Protein AF-A0A3A8Q4X6-F1 (afdb_monomer_lite)

Sequence (153 aa):
MSEGHPTPEKLRRAIVRAFHDEGLSYAQIAHLLGIGEATVSRVLRLYRETGDVVPRPKGGGRFSPIRGKVATEIKRLVAQKPDATVRKLMAELTARSGIVTSRPAMQRALHRLGFSHKKVPHRLRARRAAKPLAQACPRCAPERRGRAAARLP

Foldseek 3Di:
DDDPDQDDLVLLVQLVCCCPVVVDDLVVSCVVSVHDSVSSVVSVVCCVVPVGNDDDDPDDPDDQPCDDPNLVVLVVVCVVPVPDDLVVSQVVSCVPPVDRDDSVSSVVSCVVNVDDDDDDPPVVVVVVVPPDPPDDDPPDDDDDPDDDDDDDD

Secondary structure (DSSP, 8-state):
----PPPPHHHHHHHHHHHHTS---HHHHHHHHT--HHHHHHHHHHHHHHS--SPPPP-PSPPPS--THHHHHHHHHHHH-TT--HHHHHHHHHHHH-----HHHHHHHHHHTT-------HHHHHHHH--------TT--------------

Organism: NCBI:txid2316722

Radius of gyration: 36.13 Å; chains: 1; bounding box: 73×40×119 Å

pLDDT: mean 74.15, std 15.69, range [37.94, 91.25]

Structure (mmCIF, N/CA/C/O backbone):
data_AF-A0A3A8Q4X6-F1
#
_entry.id   AF-A0A3A8Q4X6-F1
#
loop_
_atom_site.group_PDB
_atom_site.id
_atom_site.type_symbol
_atom_site.label_atom_i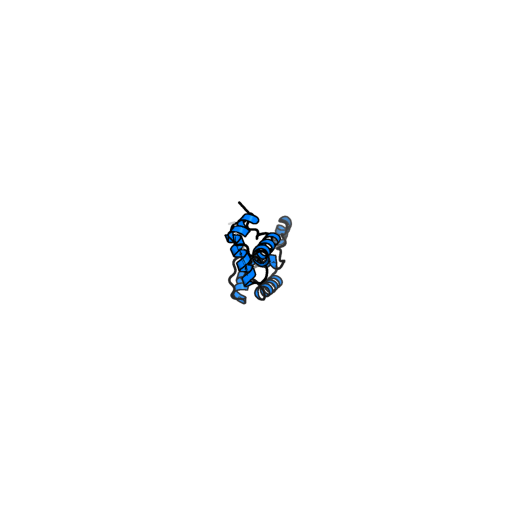d
_atom_site.label_alt_id
_atom_site.label_comp_id
_atom_site.label_asym_id
_atom_site.label_entity_id
_atom_site.label_seq_id
_atom_site.pdbx_PDB_ins_code
_atom_site.Cartn_x
_atom_site.Cartn_y
_atom_site.Cartn_z
_atom_site.occupancy
_atom_site.B_iso_or_equiv
_atom_site.auth_seq_id
_atom_site.auth_comp_id
_atom_site.auth_asym_id
_atom_site.auth_atom_id
_atom_site.pdbx_PDB_model_num
ATOM 1 N N . MET A 1 1 ? 2.061 21.474 -12.255 1.00 37.94 1 MET A N 1
ATOM 2 C CA . MET A 1 1 ? 2.501 20.452 -11.281 1.00 37.94 1 MET A CA 1
ATOM 3 C C . MET A 1 1 ? 1.909 19.125 -11.724 1.00 37.94 1 MET A C 1
ATOM 5 O O . MET A 1 1 ? 0.706 18.952 -11.616 1.00 37.94 1 MET A O 1
ATOM 9 N N . SER A 1 2 ? 2.708 18.262 -12.351 1.00 43.91 2 SER A N 1
ATOM 10 C CA . SER A 1 2 ? 2.208 17.034 -12.977 1.00 43.91 2 SER A CA 1
ATOM 11 C C . SER A 1 2 ? 2.037 15.940 -11.923 1.00 43.91 2 SER A C 1
ATOM 13 O O . SER A 1 2 ? 2.994 15.544 -11.264 1.00 43.91 2 SER A O 1
ATOM 15 N N . GLU A 1 3 ? 0.792 15.512 -11.752 1.00 53.06 3 GLU A N 1
ATOM 16 C CA . GLU A 1 3 ? 0.319 14.461 -10.856 1.00 53.06 3 GLU A CA 1
ATOM 17 C C . GLU A 1 3 ? 1.197 13.192 -10.883 1.00 53.06 3 GLU A C 1
ATOM 19 O O . GLU A 1 3 ? 1.640 12.763 -11.947 1.00 53.06 3 GLU A O 1
ATOM 24 N N . GLY A 1 4 ? 1.392 12.545 -9.726 1.00 62.72 4 GLY A N 1
ATOM 25 C CA . GLY A 1 4 ? 2.178 11.311 -9.535 1.00 62.72 4 GLY A CA 1
ATOM 26 C C . GLY A 1 4 ? 1.577 10.043 -10.168 1.00 62.72 4 GLY A C 1
ATOM 27 O O . GLY A 1 4 ? 1.463 8.994 -9.516 1.00 62.72 4 GLY A O 1
ATOM 28 N N . HIS A 1 5 ? 1.158 10.133 -11.427 1.00 68.44 5 HIS A N 1
ATOM 29 C CA . HIS A 1 5 ? 0.707 9.015 -12.238 1.00 68.44 5 HIS A CA 1
ATOM 30 C C . HIS A 1 5 ? 1.913 8.299 -12.854 1.00 68.44 5 HIS A C 1
ATOM 32 O O . HIS A 1 5 ? 2.841 8.947 -13.343 1.00 68.44 5 HIS A O 1
ATOM 38 N N . PRO A 1 6 ? 1.936 6.956 -12.827 1.00 70.62 6 PRO A N 1
ATOM 39 C CA . PRO A 1 6 ? 2.946 6.215 -13.560 1.00 70.62 6 PRO A CA 1
ATOM 40 C C . PRO A 1 6 ? 2.834 6.536 -15.053 1.00 70.62 6 PRO A C 1
ATOM 42 O O . PRO A 1 6 ? 1.738 6.734 -15.576 1.00 70.62 6 PRO A O 1
ATOM 45 N N . THR A 1 7 ? 3.978 6.570 -15.734 1.00 78.69 7 THR A N 1
ATOM 46 C CA . THR A 1 7 ? 4.045 6.740 -17.188 1.00 78.69 7 THR A CA 1
ATOM 47 C C . THR A 1 7 ? 3.104 5.742 -17.879 1.00 78.69 7 THR A C 1
ATOM 49 O O . THR A 1 7 ? 3.127 4.567 -17.492 1.00 78.69 7 THR A O 1
ATOM 52 N N . PRO A 1 8 ? 2.308 6.160 -18.885 1.00 85.62 8 PRO A N 1
ATOM 53 C CA . PRO A 1 8 ? 1.384 5.270 -19.579 1.00 85.62 8 PRO A CA 1
ATOM 54 C C . PRO A 1 8 ? 2.081 4.015 -20.107 1.00 85.62 8 PRO A C 1
ATOM 56 O O . PRO A 1 8 ? 3.185 4.080 -20.650 1.00 85.62 8 PRO A O 1
ATOM 59 N N . GLU A 1 9 ? 1.418 2.868 -19.990 1.00 84.75 9 GLU A N 1
ATOM 60 C CA . GLU A 1 9 ? 1.988 1.568 -20.362 1.00 84.75 9 GLU A CA 1
ATOM 61 C C . GLU A 1 9 ? 2.375 1.502 -21.847 1.00 84.75 9 GLU A C 1
ATOM 63 O O . GLU A 1 9 ? 3.418 0.953 -22.193 1.00 84.75 9 GLU A O 1
ATOM 68 N N . LYS A 1 10 ? 1.596 2.157 -22.721 1.00 87.69 10 LYS A N 1
ATOM 69 C CA . LYS A 1 10 ? 1.909 2.295 -24.153 1.00 87.69 10 LYS A CA 1
ATOM 70 C C . LYS A 1 10 ? 3.280 2.939 -24.381 1.00 87.69 10 LYS A C 1
ATOM 72 O O . LYS A 1 10 ? 4.047 2.458 -25.208 1.00 87.69 10 LYS A O 1
ATOM 77 N N . LEU A 1 11 ? 3.605 3.983 -23.616 1.00 88.06 11 LEU A N 1
ATOM 78 C CA . LEU A 1 11 ? 4.885 4.681 -23.725 1.00 88.06 11 LEU A CA 1
ATOM 79 C C . LEU A 1 11 ? 6.032 3.800 -23.226 1.00 88.06 11 LEU A C 1
ATOM 81 O O . LEU A 1 11 ? 7.091 3.744 -23.837 1.00 88.06 11 LEU A O 1
ATOM 85 N N . ARG A 1 12 ? 5.798 3.043 -22.151 1.00 88.12 12 ARG A N 1
ATOM 86 C CA . ARG A 1 12 ? 6.777 2.087 -21.624 1.00 88.12 12 ARG A CA 1
ATOM 87 C C . ARG A 1 12 ? 7.067 0.944 -22.596 1.00 88.12 12 ARG A C 1
ATOM 89 O O . ARG A 1 12 ? 8.227 0.581 -22.756 1.00 88.12 12 ARG A O 1
ATOM 96 N N . ARG A 1 13 ? 6.044 0.421 -23.284 1.00 89.06 13 ARG A N 1
ATOM 97 C CA . ARG A 1 13 ? 6.223 -0.565 -24.364 1.00 89.06 13 ARG A CA 1
ATOM 98 C C . ARG A 1 13 ? 7.034 0.007 -25.525 1.00 89.06 13 ARG A C 1
ATOM 100 O O . ARG A 1 13 ? 7.911 -0.684 -26.026 1.00 89.06 13 ARG A O 1
ATOM 107 N N . ALA A 1 14 ? 6.767 1.252 -25.923 1.00 88.94 14 ALA A N 1
ATOM 108 C CA . ALA A 1 14 ? 7.521 1.917 -26.984 1.00 88.94 14 ALA A CA 1
ATOM 109 C C . ALA A 1 14 ? 9.009 2.071 -26.623 1.00 88.94 14 ALA A C 1
ATOM 111 O O . ALA A 1 14 ? 9.859 1.795 -27.458 1.00 88.94 14 ALA A O 1
ATOM 112 N N . ILE A 1 15 ? 9.326 2.411 -25.366 1.00 89.38 15 ILE A N 1
ATOM 113 C CA . ILE A 1 15 ? 10.712 2.478 -24.868 1.00 89.38 15 ILE A CA 1
ATOM 114 C C . ILE A 1 15 ? 11.426 1.127 -25.003 1.00 89.38 15 ILE A C 1
ATOM 116 O O . ILE A 1 15 ? 12.562 1.078 -25.463 1.00 89.38 15 ILE A O 1
ATOM 120 N N . VAL A 1 16 ? 10.775 0.033 -24.592 1.00 88.75 16 VAL A N 1
ATOM 121 C CA . VAL A 1 16 ? 11.376 -1.311 -24.656 1.00 88.75 16 VAL A CA 1
ATOM 122 C C . VAL A 1 16 ? 11.593 -1.750 -26.103 1.00 88.75 16 VAL A C 1
ATOM 124 O O . VAL A 1 16 ? 12.666 -2.261 -26.408 1.00 88.75 16 VAL A O 1
ATOM 127 N N . ARG A 1 17 ? 10.628 -1.498 -26.997 1.00 89.44 17 ARG A N 1
ATOM 128 C CA . ARG A 1 17 ? 10.766 -1.785 -28.435 1.00 89.44 17 ARG A CA 1
ATOM 129 C C . ARG A 1 17 ? 11.900 -0.989 -29.071 1.00 89.44 17 ARG A C 1
ATOM 131 O O . ARG A 1 17 ? 12.790 -1.581 -29.655 1.00 89.44 17 ARG A O 1
ATOM 138 N N . ALA A 1 18 ? 11.943 0.325 -28.860 1.00 88.50 18 ALA A N 1
ATOM 139 C CA . ALA A 1 18 ? 13.006 1.179 -29.393 1.00 88.50 18 ALA A CA 1
ATOM 140 C C . ALA A 1 18 ? 14.409 0.766 -28.899 1.00 88.50 18 ALA A C 1
ATOM 142 O O . ALA A 1 18 ? 15.401 0.920 -29.607 1.00 88.50 18 ALA A O 1
ATOM 143 N N . PHE A 1 19 ? 14.506 0.213 -27.686 1.00 88.75 19 PHE A N 1
ATOM 144 C CA . PHE A 1 19 ? 15.771 -0.292 -27.157 1.00 88.75 19 PHE A CA 1
ATOM 145 C C . PHE A 1 19 ? 16.164 -1.669 -27.721 1.00 88.75 19 PHE A C 1
ATOM 147 O O . PHE A 1 19 ? 17.337 -1.885 -28.010 1.00 88.75 19 PHE A O 1
ATOM 154 N N . HIS A 1 20 ? 15.214 -2.600 -27.867 1.00 86.44 20 HIS A N 1
ATOM 155 C CA . HIS A 1 20 ? 15.493 -3.974 -28.307 1.00 86.44 20 HIS A CA 1
ATOM 156 C C . HIS A 1 20 ? 15.477 -4.163 -29.826 1.00 86.44 20 HIS A C 1
ATOM 158 O O . HIS A 1 20 ? 16.349 -4.850 -30.348 1.00 86.44 20 HIS A O 1
ATOM 164 N N . ASP A 1 21 ? 14.502 -3.571 -30.511 1.00 87.19 21 ASP A N 1
ATOM 165 C CA . ASP A 1 21 ? 14.273 -3.763 -31.945 1.00 87.19 21 ASP A CA 1
ATOM 166 C C . ASP A 1 21 ? 15.151 -2.812 -32.775 1.00 87.19 21 ASP A C 1
ATOM 168 O O . ASP A 1 21 ? 15.676 -3.196 -33.816 1.00 87.19 21 ASP A O 1
ATOM 172 N N . GLU A 1 22 ? 15.342 -1.576 -32.300 1.00 83.75 22 GLU A N 1
ATOM 173 C CA . GLU A 1 22 ? 16.053 -0.515 -33.035 1.00 83.75 22 GLU A CA 1
ATOM 174 C C . GLU A 1 22 ? 17.461 -0.222 -32.477 1.00 83.75 22 GLU A C 1
ATOM 176 O O . GLU A 1 22 ? 18.228 0.519 -33.091 1.00 83.75 22 GLU A O 1
ATOM 181 N N . GLY A 1 23 ? 17.826 -0.789 -31.319 1.00 86.69 23 GLY A N 1
ATOM 182 C CA . GLY A 1 23 ? 19.154 -0.620 -30.712 1.00 86.69 23 GLY A CA 1
ATOM 183 C C . GLY A 1 23 ? 19.492 0.821 -30.302 1.00 86.69 23 GLY A C 1
ATOM 184 O O . GLY A 1 23 ? 20.668 1.175 -30.198 1.00 86.69 23 GLY A O 1
ATOM 185 N N . LEU A 1 24 ? 18.481 1.669 -30.089 1.00 88.50 24 LEU A N 1
ATOM 186 C CA . LEU A 1 24 ? 18.676 3.096 -29.837 1.00 88.50 24 LEU A CA 1
ATOM 187 C C . LEU A 1 24 ? 19.250 3.381 -28.443 1.00 88.50 24 LEU A C 1
ATOM 189 O O . LEU A 1 24 ? 18.930 2.727 -27.445 1.00 88.50 24 LEU A O 1
ATOM 193 N N . SER A 1 25 ? 20.070 4.430 -28.355 1.00 88.44 25 SER A N 1
ATOM 194 C CA . SER A 1 25 ? 20.590 4.919 -27.076 1.00 88.44 25 SER A CA 1
ATOM 195 C C . SER A 1 25 ? 19.498 5.581 -26.229 1.00 88.44 25 SER A C 1
ATOM 197 O O . SER A 1 25 ? 18.466 6.041 -26.722 1.00 88.44 25 SER A O 1
ATOM 199 N N . TYR A 1 26 ? 19.742 5.691 -24.922 1.00 88.88 26 TYR A N 1
ATOM 200 C CA . TYR A 1 26 ? 18.750 6.226 -23.984 1.00 88.88 26 TYR A CA 1
ATOM 201 C C . TYR A 1 26 ? 18.373 7.682 -24.302 1.00 88.88 26 TYR A C 1
ATOM 203 O O . TYR A 1 26 ? 17.201 8.039 -24.190 1.00 88.88 26 TYR A O 1
ATOM 211 N N . ALA A 1 27 ? 19.346 8.491 -24.735 1.00 90.00 27 ALA A N 1
ATOM 212 C CA . ALA A 1 27 ? 19.142 9.885 -25.127 1.00 90.00 27 ALA A CA 1
ATOM 213 C C . ALA A 1 27 ? 18.292 10.006 -26.405 1.00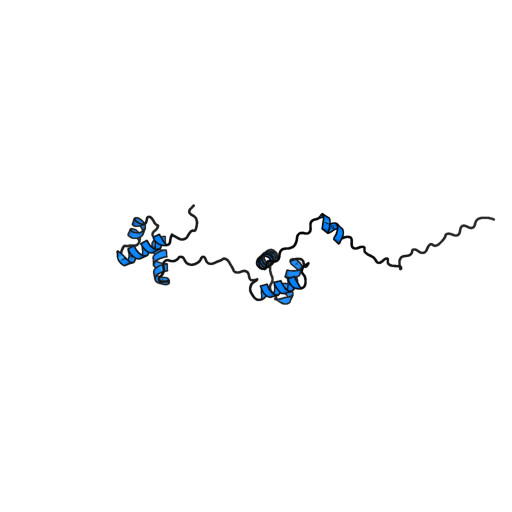 90.00 27 ALA A C 1
ATOM 215 O O . ALA A 1 27 ? 17.387 10.836 -26.477 1.00 90.00 27 ALA A O 1
ATOM 216 N N . GLN A 1 28 ? 18.517 9.131 -27.391 1.00 89.44 28 GLN A N 1
ATOM 217 C CA . GLN A 1 28 ? 17.712 9.096 -28.618 1.00 89.44 28 GLN A CA 1
ATOM 218 C C . GLN A 1 28 ? 16.258 8.718 -28.318 1.00 89.44 28 GLN A C 1
ATOM 220 O O . GLN A 1 28 ? 15.343 9.397 -28.775 1.00 89.44 28 GLN A O 1
ATOM 225 N N . ILE A 1 29 ? 16.033 7.697 -27.486 1.00 90.12 29 ILE A N 1
ATOM 226 C CA . ILE A 1 29 ? 14.682 7.279 -27.077 1.00 90.12 29 ILE A CA 1
ATOM 227 C C . ILE A 1 29 ? 13.969 8.406 -26.315 1.00 90.12 29 ILE A C 1
ATOM 229 O O . ILE A 1 29 ? 12.789 8.670 -26.549 1.00 90.12 29 ILE A O 1
ATOM 233 N N . ALA A 1 30 ? 14.683 9.087 -25.415 1.00 91.25 30 ALA A N 1
ATOM 234 C CA . ALA A 1 30 ? 14.169 10.228 -24.665 1.00 91.25 30 ALA A CA 1
ATOM 235 C C . ALA A 1 30 ? 13.718 11.370 -25.591 1.00 91.25 30 ALA A C 1
ATOM 237 O O . ALA A 1 30 ? 12.608 11.881 -25.435 1.00 91.25 30 ALA A O 1
ATOM 238 N N . HIS A 1 31 ? 14.540 11.710 -26.588 1.00 89.94 31 HIS A N 1
ATOM 239 C CA . HIS A 1 31 ? 14.236 12.745 -27.573 1.00 89.94 31 HIS A CA 1
ATOM 240 C C . HIS A 1 31 ? 13.049 12.365 -28.472 1.00 89.94 31 HIS A C 1
ATOM 242 O O . HIS A 1 31 ? 12.127 13.160 -28.635 1.00 89.94 31 HIS A O 1
ATOM 248 N N . LEU A 1 32 ? 13.025 11.138 -29.005 1.00 89.31 32 LEU A N 1
ATOM 249 C CA . LEU A 1 32 ? 11.954 10.650 -29.887 1.00 89.31 32 LEU A CA 1
ATOM 250 C C . LEU A 1 32 ? 10.585 10.611 -29.199 1.00 89.31 32 LEU A C 1
ATOM 252 O O . LEU A 1 32 ? 9.566 10.894 -29.824 1.00 89.31 32 LEU A O 1
ATOM 256 N N . LEU A 1 33 ? 10.555 10.254 -27.914 1.00 86.44 33 LEU A N 1
ATOM 257 C CA . LEU A 1 33 ? 9.318 10.105 -27.144 1.00 86.44 33 LEU A CA 1
ATOM 258 C C . LEU A 1 33 ? 8.965 11.341 -26.303 1.00 86.44 33 LEU A C 1
ATOM 260 O O . LEU A 1 33 ? 7.936 11.331 -25.625 1.00 86.44 33 LEU A O 1
ATOM 264 N N . GLY A 1 34 ? 9.799 12.387 -26.314 1.00 87.94 34 GLY A N 1
ATOM 265 C CA . GLY A 1 34 ? 9.582 13.614 -25.541 1.00 87.94 34 GLY A CA 1
ATOM 266 C C . GLY A 1 34 ? 9.567 13.394 -24.023 1.00 87.94 34 GLY A C 1
ATOM 267 O O . GLY A 1 34 ? 8.808 14.047 -23.306 1.00 87.94 34 GLY A O 1
ATOM 268 N N . ILE A 1 35 ? 10.366 12.451 -23.516 1.00 89.50 35 ILE A N 1
ATOM 269 C CA . ILE A 1 35 ? 10.431 12.099 -22.089 1.00 89.50 35 ILE A CA 1
ATOM 270 C C . ILE A 1 35 ? 11.837 12.274 -21.531 1.00 89.50 35 ILE A C 1
ATOM 272 O O . ILE A 1 35 ? 12.821 12.154 -22.243 1.00 89.50 35 ILE A O 1
ATOM 276 N N . GLY A 1 36 ? 11.949 12.496 -20.220 1.00 88.44 36 GLY A N 1
ATOM 277 C CA . GLY A 1 36 ? 13.259 12.571 -19.570 1.00 88.44 36 GLY A CA 1
ATOM 278 C C . GLY A 1 36 ? 14.006 11.231 -19.580 1.00 88.44 36 GLY A C 1
ATOM 279 O O . GLY A 1 36 ? 13.413 10.179 -19.321 1.00 88.44 36 GLY A O 1
ATOM 280 N N . GLU A 1 37 ? 15.325 11.274 -19.773 1.00 90.00 37 GLU A N 1
ATOM 281 C CA . GLU A 1 37 ? 16.211 10.096 -19.791 1.00 90.00 37 GLU A CA 1
ATOM 282 C C . GLU A 1 37 ? 16.102 9.238 -18.521 1.00 90.00 37 GLU A C 1
ATOM 284 O O . GLU A 1 37 ? 16.127 8.006 -18.570 1.00 90.00 37 GLU A O 1
ATOM 289 N N . ALA A 1 38 ? 15.887 9.872 -17.365 1.00 89.19 38 ALA A N 1
ATOM 290 C CA . ALA A 1 38 ? 15.673 9.167 -16.104 1.00 89.19 38 ALA A CA 1
ATOM 291 C C . ALA A 1 38 ? 14.427 8.260 -16.136 1.00 89.19 38 ALA A C 1
ATOM 293 O O . ALA A 1 38 ? 14.388 7.232 -15.458 1.00 89.19 38 ALA A O 1
ATOM 294 N N . THR A 1 39 ? 13.398 8.618 -16.908 1.00 88.62 39 THR A N 1
ATOM 295 C CA . THR A 1 39 ? 12.200 7.789 -17.101 1.00 88.62 39 THR A CA 1
ATOM 296 C C . THR A 1 39 ? 12.520 6.582 -17.975 1.00 88.62 39 THR A C 1
ATOM 298 O O . THR A 1 39 ? 12.156 5.468 -17.601 1.00 88.62 39 THR A O 1
ATOM 301 N N . VAL A 1 40 ? 13.256 6.781 -19.075 1.00 90.81 40 VAL A N 1
ATOM 302 C CA . VAL A 1 40 ? 13.737 5.702 -19.958 1.00 90.81 40 VAL A CA 1
ATOM 303 C C . VAL A 1 40 ? 14.552 4.684 -19.159 1.00 90.81 40 VAL A C 1
ATOM 305 O O . VAL A 1 40 ? 14.219 3.500 -19.137 1.00 90.81 40 VAL A O 1
ATOM 308 N N . SER A 1 41 ? 15.539 5.161 -18.396 1.00 90.69 41 SER A N 1
ATOM 309 C CA . SER A 1 41 ? 16.389 4.323 -17.545 1.00 90.69 41 SER A CA 1
ATOM 310 C C . SER A 1 41 ? 15.585 3.523 -16.509 1.00 90.69 41 SER A C 1
ATOM 312 O O . SER A 1 41 ? 15.774 2.313 -16.370 1.00 90.69 41 SER A O 1
ATOM 314 N N . ARG A 1 42 ? 14.616 4.151 -15.821 1.00 89.69 42 ARG A N 1
ATOM 315 C CA . ARG A 1 42 ? 13.743 3.460 -14.849 1.00 89.69 42 ARG A CA 1
ATOM 316 C C . ARG A 1 42 ? 12.881 2.372 -15.489 1.00 89.69 42 ARG A C 1
ATOM 318 O O . ARG A 1 42 ? 12.676 1.333 -14.865 1.00 89.69 42 ARG A O 1
ATOM 325 N N . VAL A 1 43 ? 12.361 2.607 -16.694 1.00 89.69 43 VAL A N 1
ATOM 326 C CA . VAL A 1 43 ? 11.529 1.633 -17.418 1.00 89.69 43 VAL A CA 1
ATOM 327 C C . VAL A 1 43 ? 12.367 0.445 -17.879 1.00 89.69 43 VAL A C 1
ATOM 329 O O . VAL A 1 43 ? 11.987 -0.691 -17.613 1.00 89.69 43 VAL A O 1
ATOM 332 N N . LEU A 1 44 ? 13.529 0.691 -18.487 1.00 89.56 44 LEU A N 1
ATOM 333 C CA . LEU A 1 44 ? 14.428 -0.379 -18.929 1.00 89.56 44 LEU A CA 1
ATOM 334 C C . LEU A 1 44 ? 14.971 -1.193 -17.752 1.00 89.56 44 LEU A C 1
ATOM 336 O O . LEU A 1 44 ? 15.067 -2.414 -17.836 1.00 89.56 44 LEU A O 1
ATOM 340 N N . ARG A 1 45 ? 15.267 -0.544 -16.620 1.00 89.94 45 ARG A N 1
ATOM 341 C CA . ARG A 1 45 ? 15.641 -1.244 -15.386 1.00 89.94 45 ARG A CA 1
ATOM 342 C C . ARG A 1 45 ? 14.522 -2.160 -14.892 1.00 89.94 45 ARG A C 1
ATOM 344 O O . ARG A 1 45 ? 14.789 -3.312 -14.573 1.00 89.94 45 ARG A O 1
ATOM 351 N N . LEU A 1 46 ? 13.281 -1.668 -14.849 1.00 87.62 46 LEU A N 1
ATOM 352 C CA . LEU A 1 46 ? 12.129 -2.485 -14.462 1.00 87.62 46 LEU A CA 1
ATOM 353 C C . LEU A 1 46 ? 11.962 -3.690 -15.398 1.00 87.62 46 LEU A C 1
ATOM 355 O O . LEU A 1 46 ? 11.766 -4.801 -14.913 1.00 87.62 46 LEU A O 1
ATOM 359 N N . TYR A 1 47 ? 12.107 -3.477 -16.707 1.00 88.06 47 TYR A N 1
ATOM 360 C CA . TYR A 1 47 ? 12.026 -4.538 -17.707 1.00 88.06 47 TYR A CA 1
ATOM 361 C C . TYR A 1 47 ? 13.113 -5.605 -17.509 1.00 88.06 47 TYR A C 1
ATOM 363 O O . TYR A 1 47 ? 12.810 -6.791 -17.523 1.00 88.06 47 TYR A O 1
ATOM 371 N N . ARG A 1 48 ? 14.358 -5.211 -17.208 1.00 86.12 48 ARG A N 1
ATOM 372 C CA . ARG A 1 48 ? 15.444 -6.160 -16.886 1.00 86.12 48 ARG A CA 1
ATOM 373 C C . ARG A 1 48 ? 15.198 -6.946 -15.594 1.00 86.12 48 ARG A C 1
ATOM 375 O O . ARG A 1 48 ? 15.574 -8.106 -15.515 1.00 86.12 48 ARG A O 1
ATOM 382 N N . GLU A 1 49 ? 14.598 -6.318 -14.583 1.00 86.38 49 GLU A N 1
ATOM 383 C CA . GLU A 1 49 ? 14.340 -6.951 -13.279 1.00 86.38 49 GLU A CA 1
ATOM 384 C C . GLU A 1 49 ? 13.102 -7.865 -13.282 1.00 86.38 49 GLU A C 1
ATOM 386 O O . GLU A 1 49 ? 13.061 -8.830 -12.526 1.00 86.38 49 GLU A O 1
ATOM 391 N N . THR A 1 50 ? 12.070 -7.542 -14.070 1.00 83.31 50 THR A N 1
ATOM 392 C CA . THR A 1 50 ? 10.754 -8.212 -13.995 1.00 83.31 50 THR A CA 1
ATOM 393 C C . THR A 1 50 ? 10.299 -8.872 -15.295 1.00 83.31 50 THR A C 1
ATOM 395 O O . THR A 1 50 ? 9.352 -9.649 -15.261 1.00 83.31 50 THR A O 1
ATOM 398 N N . GLY A 1 51 ? 10.943 -8.579 -16.428 1.00 81.06 51 GLY A N 1
ATOM 399 C CA . GLY A 1 51 ? 10.523 -9.037 -17.756 1.00 81.06 51 GLY A CA 1
ATOM 400 C C . GLY A 1 51 ? 9.283 -8.325 -18.308 1.00 81.06 51 GLY A C 1
ATOM 401 O O . GLY A 1 51 ? 8.845 -8.640 -19.409 1.00 81.06 51 GLY A O 1
ATOM 402 N N . ASP A 1 52 ? 8.717 -7.365 -17.569 1.00 79.12 52 ASP A N 1
ATOM 403 C CA . ASP A 1 52 ? 7.484 -6.672 -17.935 1.00 79.12 52 ASP A CA 1
ATOM 404 C C . ASP A 1 52 ? 7.619 -5.146 -17.763 1.00 79.12 52 ASP A C 1
ATOM 406 O O . ASP A 1 52 ? 8.495 -4.620 -17.072 1.00 79.12 52 ASP A O 1
ATOM 410 N N . VAL A 1 53 ? 6.740 -4.410 -18.433 1.00 79.12 53 VAL A N 1
ATOM 411 C CA . VAL A 1 53 ? 6.639 -2.947 -18.427 1.00 79.12 53 VAL A CA 1
ATOM 412 C C . VAL A 1 53 ? 5.555 -2.428 -17.482 1.00 79.12 53 VAL A C 1
ATOM 414 O O . VAL A 1 53 ? 5.459 -1.212 -17.253 1.00 79.12 53 VAL A O 1
ATOM 417 N N . VAL A 1 54 ? 4.733 -3.322 -16.927 1.00 78.44 54 VAL A N 1
ATOM 418 C CA . VAL A 1 54 ? 3.621 -2.965 -16.043 1.00 78.44 54 VAL A CA 1
ATOM 419 C C . VAL A 1 54 ? 4.149 -2.233 -14.798 1.00 78.44 54 VAL A C 1
ATOM 421 O O . VAL A 1 54 ? 5.101 -2.680 -14.153 1.00 78.44 54 VAL A O 1
ATOM 424 N N . PRO A 1 55 ? 3.582 -1.065 -14.434 1.00 75.69 55 PRO A N 1
ATOM 425 C CA . PRO A 1 55 ? 3.961 -0.374 -13.209 1.00 75.69 55 PRO A CA 1
ATOM 426 C C . PRO A 1 55 ? 3.787 -1.276 -11.990 1.00 75.69 55 PRO A C 1
ATOM 428 O O . PRO A 1 55 ? 2.749 -1.914 -11.828 1.00 75.69 55 PRO A O 1
ATOM 431 N N . ARG A 1 56 ? 4.777 -1.274 -11.088 1.00 75.56 56 ARG A N 1
ATOM 432 C CA . ARG A 1 56 ? 4.629 -1.956 -9.798 1.00 75.56 56 ARG A CA 1
ATOM 433 C C . ARG A 1 56 ? 3.366 -1.437 -9.102 1.00 75.56 56 ARG A C 1
ATOM 435 O O . ARG A 1 56 ? 3.147 -0.217 -9.103 1.00 75.56 56 ARG A O 1
ATOM 442 N N . PRO A 1 57 ? 2.555 -2.323 -8.495 1.00 72.81 57 PRO A N 1
ATOM 443 C CA . PRO A 1 57 ? 1.400 -1.883 -7.734 1.00 72.81 57 PRO A CA 1
ATOM 444 C C . PRO A 1 57 ? 1.883 -0.904 -6.667 1.00 72.81 57 PRO A C 1
ATOM 446 O O . PRO A 1 57 ? 2.893 -1.149 -6.000 1.00 72.81 57 PRO A O 1
ATOM 449 N N . LYS A 1 58 ? 1.197 0.238 -6.537 1.00 70.38 58 LYS A N 1
ATOM 450 C CA . LYS A 1 58 ? 1.540 1.234 -5.519 1.00 70.38 58 LYS A CA 1
ATOM 451 C C . LYS A 1 58 ? 1.552 0.521 -4.166 1.00 70.38 58 LYS A C 1
ATOM 453 O O . LYS A 1 58 ? 0.526 -0.008 -3.740 1.00 70.38 58 LYS A O 1
ATOM 458 N N . GLY A 1 59 ? 2.719 0.482 -3.522 1.00 62.31 59 GLY A N 1
ATOM 459 C CA . GLY A 1 59 ? 2.854 -0.063 -2.179 1.00 62.31 59 GLY A CA 1
ATOM 460 C C . GLY A 1 59 ? 1.911 0.709 -1.268 1.00 62.31 59 GLY A C 1
ATOM 461 O O . GLY A 1 59 ? 2.073 1.914 -1.088 1.00 62.31 59 GLY A O 1
ATOM 462 N N . GLY A 1 60 ? 0.869 0.041 -0.775 1.00 69.00 60 GLY A N 1
ATOM 463 C CA . GLY A 1 60 ? -0.085 0.665 0.131 1.00 69.00 60 GLY A CA 1
ATOM 464 C C . GLY A 1 60 ? 0.615 1.225 1.373 1.00 69.00 60 GLY A C 1
ATOM 465 O O . GLY A 1 60 ? 1.725 0.827 1.724 1.00 69.00 60 GLY A O 1
ATOM 466 N N . GLY A 1 61 ? -0.054 2.147 2.065 1.00 71.00 61 GLY A N 1
ATOM 467 C CA . GLY A 1 61 ? 0.433 2.658 3.346 1.00 71.00 61 GLY A CA 1
ATOM 468 C C . GLY A 1 61 ? 0.559 1.566 4.418 1.00 71.00 61 GLY A C 1
ATOM 469 O O . GLY A 1 61 ? 0.105 0.431 4.249 1.00 71.00 61 GLY A O 1
ATOM 470 N N . ARG A 1 62 ? 1.150 1.927 5.565 1.00 67.06 62 ARG A N 1
ATOM 471 C CA . ARG A 1 62 ? 1.370 1.012 6.696 1.00 67.06 62 ARG A CA 1
ATOM 472 C C . ARG A 1 62 ? 0.082 0.270 7.068 1.00 67.06 62 ARG A C 1
ATOM 474 O O . ARG A 1 62 ? -0.934 0.883 7.401 1.00 67.06 62 ARG A O 1
ATOM 481 N N . PHE A 1 63 ? 0.135 -1.060 7.040 1.00 63.19 63 PHE A N 1
ATOM 482 C CA . PHE A 1 63 ? -1.000 -1.889 7.424 1.00 63.19 63 PHE A CA 1
ATOM 483 C C . PHE A 1 63 ? -1.403 -1.623 8.879 1.00 63.19 63 PHE A C 1
ATOM 485 O O . PHE A 1 63 ? -0.562 -1.571 9.775 1.00 63.19 63 PHE A O 1
ATOM 492 N N . SER A 1 64 ? -2.705 -1.447 9.120 1.00 66.12 64 SER A N 1
ATOM 493 C CA . SER A 1 64 ? -3.222 -1.288 10.481 1.00 66.12 64 SER A CA 1
ATOM 494 C C . SER A 1 64 ? -2.987 -2.577 11.283 1.00 66.12 64 SER A C 1
ATOM 496 O O . SER A 1 64 ? -3.345 -3.645 10.780 1.00 66.12 64 SER A O 1
ATOM 498 N N . PRO A 1 65 ? -2.492 -2.491 12.535 1.00 67.38 65 PRO A N 1
ATOM 499 C CA . PRO A 1 65 ? -2.292 -3.655 13.407 1.00 67.38 65 PRO A CA 1
ATOM 500 C C . PRO A 1 65 ? -3.609 -4.359 13.773 1.00 67.38 65 PRO A C 1
ATOM 502 O O . PRO A 1 65 ? -3.617 -5.497 14.227 1.00 67.38 65 PRO A O 1
ATOM 505 N N . ILE A 1 66 ? -4.750 -3.704 13.535 1.00 69.81 66 ILE A N 1
ATOM 506 C CA . ILE A 1 66 ? -6.079 -4.262 13.769 1.00 69.81 66 ILE A CA 1
ATOM 507 C C . ILE A 1 66 ? -6.538 -5.002 12.504 1.00 69.81 66 ILE A C 1
ATOM 509 O O . ILE A 1 66 ? -7.290 -4.458 11.682 1.00 69.81 66 ILE A O 1
ATOM 513 N N . ARG A 1 67 ? -6.027 -6.224 12.320 1.00 69.56 67 ARG A N 1
ATOM 514 C CA . ARG A 1 67 ? -6.387 -7.171 11.249 1.00 69.56 67 ARG A CA 1
ATOM 515 C C . ARG A 1 67 ? -6.408 -8.613 11.780 1.00 69.56 67 ARG A C 1
ATOM 517 O O . ARG A 1 67 ? -5.858 -8.903 12.839 1.00 69.56 67 ARG A O 1
ATOM 524 N N . GLY A 1 68 ? -7.071 -9.511 11.050 1.00 79.38 68 GLY A N 1
ATOM 525 C CA . GLY A 1 68 ? -7.096 -10.949 11.347 1.00 79.38 68 GLY A CA 1
ATOM 526 C C . GLY A 1 68 ? -7.716 -11.287 12.708 1.00 79.38 68 GLY A C 1
ATOM 527 O O . GLY A 1 68 ? -8.866 -10.934 12.982 1.00 79.38 68 GLY A O 1
ATOM 528 N N . LYS A 1 69 ? -6.941 -11.959 13.570 1.00 76.81 69 LYS A N 1
ATOM 529 C CA . LYS A 1 69 ? -7.374 -12.414 14.905 1.00 76.81 69 LYS A CA 1
ATOM 530 C C . LYS A 1 69 ? -7.904 -11.260 15.767 1.00 76.81 69 LYS A C 1
ATOM 532 O O . LYS A 1 69 ? -8.973 -11.376 16.355 1.00 76.81 69 LYS A O 1
ATOM 537 N N . VAL A 1 70 ? -7.234 -10.108 15.727 1.00 78.75 70 VAL A N 1
ATOM 538 C CA . VAL A 1 70 ? -7.616 -8.899 16.482 1.00 78.75 70 VAL A CA 1
ATOM 539 C C . VAL A 1 70 ? -8.971 -8.358 16.028 1.00 78.75 70 VAL A C 1
ATOM 541 O O . VAL A 1 70 ? -9.794 -7.947 16.837 1.00 78.75 70 VAL A O 1
ATOM 544 N N . ALA A 1 71 ? -9.237 -8.385 14.720 1.00 80.81 71 ALA A N 1
ATOM 545 C CA . ALA A 1 71 ? -10.516 -7.941 14.176 1.00 80.81 71 ALA A CA 1
ATOM 546 C C . ALA A 1 71 ? -11.669 -8.872 14.588 1.00 80.81 71 ALA A C 1
ATOM 548 O O . ALA A 1 71 ? -12.780 -8.409 14.840 1.00 80.81 71 ALA A O 1
ATOM 549 N N . THR A 1 72 ? -11.393 -10.173 14.689 1.00 82.00 72 THR A N 1
ATOM 550 C CA . THR A 1 72 ? -12.361 -11.173 15.164 1.00 82.00 72 THR A CA 1
ATOM 551 C C . THR A 1 72 ? -12.669 -10.977 16.646 1.00 82.00 72 THR A C 1
ATOM 553 O O . THR A 1 72 ? -13.833 -11.018 17.039 1.00 82.00 72 THR A O 1
ATOM 556 N N . GLU A 1 73 ? -11.653 -10.675 17.456 1.00 82.38 73 GLU A N 1
ATOM 557 C CA . GLU A 1 73 ? -11.845 -10.380 18.877 1.00 82.38 73 GLU A CA 1
ATOM 558 C C . GLU A 1 73 ? -12.656 -9.097 19.088 1.00 82.38 73 GLU A C 1
ATOM 560 O O . GLU A 1 73 ? -13.585 -9.080 19.890 1.00 82.38 73 GLU A O 1
ATOM 565 N N . ILE A 1 74 ? -12.410 -8.050 18.292 1.00 83.69 74 ILE A N 1
ATOM 566 C CA . ILE A 1 74 ? -13.234 -6.831 18.326 1.00 83.69 74 ILE A CA 1
ATOM 567 C C . ILE A 1 74 ? -14.696 -7.144 17.987 1.00 83.69 74 ILE A C 1
ATOM 569 O O . ILE A 1 74 ? -15.589 -6.647 18.667 1.00 83.69 74 ILE A O 1
ATOM 573 N N . LYS A 1 75 ? -14.968 -7.989 16.982 1.00 84.06 75 LYS A N 1
ATOM 574 C CA . LYS A 1 75 ? -16.347 -8.406 16.665 1.00 84.06 75 LYS A CA 1
ATOM 575 C C . LYS A 1 75 ? -17.016 -9.101 17.855 1.00 84.06 75 LYS A C 1
ATOM 577 O O . LYS A 1 75 ? -18.168 -8.800 18.152 1.00 84.06 75 LYS A O 1
ATOM 582 N N . ARG A 1 76 ? -16.298 -9.987 18.555 1.00 83.94 76 ARG A N 1
ATOM 583 C CA . ARG A 1 76 ? -16.807 -10.675 19.756 1.00 83.94 76 ARG A CA 1
ATOM 584 C C . ARG A 1 76 ? -17.077 -9.704 20.902 1.00 83.94 76 ARG A C 1
ATOM 586 O O . ARG A 1 76 ? -18.132 -9.783 21.522 1.00 83.94 76 ARG A O 1
ATOM 593 N N . LEU A 1 77 ? -16.164 -8.768 21.151 1.00 83.75 77 LEU A N 1
ATOM 594 C CA . LEU A 1 77 ? -16.321 -7.731 22.173 1.00 83.75 77 LEU A CA 1
ATOM 595 C C . LEU A 1 77 ? -17.550 -6.854 21.910 1.00 83.75 77 LEU A C 1
ATOM 597 O O . LEU A 1 77 ? -18.353 -6.623 22.812 1.00 83.75 77 LEU A O 1
ATOM 601 N N . VAL A 1 78 ? -17.734 -6.416 20.663 1.00 84.62 78 VAL A N 1
ATOM 602 C CA . VAL A 1 78 ? -18.892 -5.602 20.273 1.00 84.62 78 VAL A CA 1
ATOM 603 C C . VAL A 1 78 ? -20.195 -6.400 20.374 1.00 84.62 78 VAL A C 1
ATOM 605 O O . VAL A 1 78 ? -21.196 -5.852 20.824 1.00 84.62 78 VAL A O 1
ATOM 608 N N . ALA A 1 79 ? -20.190 -7.692 20.032 1.00 82.81 79 ALA A N 1
ATOM 609 C CA . ALA A 1 79 ? -21.361 -8.556 20.195 1.00 82.81 79 ALA A CA 1
ATOM 610 C C . ALA A 1 79 ? -21.745 -8.766 21.672 1.00 82.81 79 ALA A C 1
ATOM 612 O O . ALA A 1 79 ? -22.926 -8.785 22.000 1.00 82.81 79 ALA A O 1
ATOM 613 N N . GLN A 1 80 ? -20.760 -8.884 22.570 1.00 82.62 80 GLN A N 1
ATOM 614 C CA . GLN A 1 80 ? -21.000 -9.014 24.013 1.00 82.62 80 GLN A CA 1
ATOM 615 C C . GLN A 1 80 ? -21.510 -7.709 24.638 1.00 82.62 80 GLN A C 1
ATOM 617 O O . GLN A 1 80 ? -22.299 -7.744 25.581 1.00 82.62 80 GLN A O 1
ATOM 622 N N . LYS A 1 81 ? -21.036 -6.553 24.154 1.00 78.50 81 LYS A N 1
ATOM 623 C CA . LYS A 1 81 ? -21.342 -5.235 24.731 1.00 78.50 81 LYS A CA 1
ATOM 624 C C . LYS A 1 81 ? -21.596 -4.190 23.634 1.00 78.50 81 LYS A C 1
ATOM 626 O O . LYS A 1 81 ? -20.740 -3.330 23.403 1.00 78.50 81 LYS A O 1
ATOM 631 N N . PRO A 1 82 ? -22.775 -4.203 22.988 1.00 72.44 82 PRO A N 1
ATOM 632 C CA . PRO A 1 82 ? -23.071 -3.306 21.867 1.00 72.44 82 PRO A CA 1
ATOM 633 C C . PRO A 1 82 ? -23.118 -1.821 22.265 1.00 72.44 82 PRO A C 1
ATOM 635 O O . PRO A 1 82 ? -22.818 -0.955 21.445 1.00 72.44 82 PRO A O 1
ATOM 638 N N . ASP A 1 83 ? -23.425 -1.515 23.529 1.00 71.50 83 ASP A N 1
ATOM 639 C CA . ASP A 1 83 ? -23.507 -0.143 24.056 1.00 71.50 83 ASP A CA 1
ATOM 640 C C . ASP A 1 83 ? -22.182 0.370 24.668 1.00 71.50 83 ASP A C 1
ATOM 642 O O . ASP A 1 83 ? -22.136 1.437 25.291 1.00 71.50 83 ASP A O 1
ATOM 646 N N . ALA A 1 84 ? -21.078 -0.375 24.537 1.00 77.69 84 ALA A N 1
ATOM 647 C CA . ALA A 1 84 ? -19.800 0.024 25.117 1.00 77.69 84 ALA A CA 1
ATOM 648 C C . ALA A 1 84 ? -19.169 1.217 24.376 1.00 77.69 84 ALA A C 1
ATOM 650 O O . ALA A 1 84 ? -19.025 1.243 23.155 1.00 77.69 84 ALA A O 1
ATOM 651 N N . THR A 1 85 ? -18.706 2.213 25.136 1.00 82.31 85 THR A N 1
ATOM 652 C CA . THR A 1 85 ? -17.916 3.322 24.587 1.00 82.31 85 THR A CA 1
ATOM 653 C C . THR A 1 85 ? -16.601 2.812 23.990 1.00 82.31 85 THR A C 1
ATOM 655 O O . THR A 1 85 ? -15.963 1.922 24.549 1.00 82.31 85 THR A O 1
ATOM 658 N N . VAL A 1 86 ? -16.109 3.472 22.935 1.00 83.62 86 VAL A N 1
ATOM 659 C CA . VAL A 1 86 ? -14.813 3.172 22.288 1.00 83.62 86 VAL A CA 1
ATOM 660 C C . VAL A 1 86 ? -13.656 3.041 23.292 1.00 83.62 86 VAL A C 1
ATOM 662 O O . VAL A 1 86 ? -12.832 2.147 23.153 1.00 83.62 86 VAL A O 1
ATOM 665 N N . ARG A 1 87 ? -13.608 3.878 24.342 1.00 83.56 87 ARG A N 1
ATOM 666 C CA . ARG A 1 87 ? -12.575 3.791 25.397 1.00 83.56 87 ARG A CA 1
ATOM 667 C C . ARG A 1 87 ? -12.626 2.472 26.176 1.00 83.56 87 ARG A C 1
ATOM 669 O O . ARG A 1 87 ? -11.576 1.933 26.501 1.00 83.56 87 ARG A O 1
ATOM 676 N N . LYS A 1 88 ? -13.827 1.957 26.459 1.00 84.38 88 LYS A N 1
ATOM 677 C CA . LYS A 1 88 ? -14.010 0.673 27.152 1.00 84.38 88 LYS A CA 1
ATOM 678 C C . LYS A 1 88 ? -13.591 -0.486 26.251 1.00 84.38 88 LYS A C 1
ATOM 680 O O . LYS A 1 88 ? -12.837 -1.339 26.693 1.00 84.38 88 LYS A O 1
ATOM 685 N N . LEU A 1 89 ? -13.981 -0.446 24.974 1.00 83.75 89 LEU A N 1
ATOM 686 C CA . LEU A 1 89 ? -13.551 -1.436 23.979 1.00 83.75 89 LEU A CA 1
ATOM 687 C C . LEU A 1 89 ? -12.025 -1.467 23.817 1.00 83.75 89 LEU A C 1
ATOM 689 O O . LEU A 1 89 ? -11.444 -2.536 23.681 1.00 83.75 89 LEU A O 1
ATOM 693 N N . MET A 1 90 ? -11.364 -0.308 23.866 1.00 84.88 90 MET A N 1
ATOM 694 C CA . MET A 1 90 ? -9.901 -0.232 23.855 1.00 84.88 90 MET A CA 1
ATOM 695 C C . MET A 1 90 ? -9.278 -0.873 25.096 1.00 84.88 90 MET A C 1
ATOM 697 O O . MET A 1 90 ? -8.350 -1.657 24.953 1.00 84.88 90 MET A O 1
ATOM 701 N N . ALA A 1 91 ? -9.785 -0.563 26.294 1.00 84.56 91 ALA A N 1
ATOM 702 C CA . ALA A 1 91 ? -9.271 -1.140 27.535 1.00 84.56 91 ALA A CA 1
ATOM 703 C C . ALA A 1 91 ? -9.440 -2.668 27.566 1.00 84.56 91 ALA A C 1
ATOM 705 O O . ALA A 1 91 ? -8.504 -3.381 27.917 1.00 84.56 91 ALA A O 1
ATOM 706 N N . GLU A 1 92 ? -10.596 -3.175 27.131 1.00 83.81 92 GLU A N 1
ATOM 707 C CA . GLU A 1 92 ? -10.848 -4.617 27.039 1.00 83.81 92 GLU A CA 1
ATOM 708 C C . GLU A 1 92 ? -9.979 -5.292 25.972 1.00 83.81 92 GLU A C 1
ATOM 710 O O . GLU A 1 92 ? -9.465 -6.384 26.208 1.00 83.81 92 GLU A O 1
ATOM 715 N N . LEU A 1 93 ? -9.752 -4.639 24.825 1.00 84.00 93 LEU A N 1
ATOM 716 C CA . LEU A 1 93 ? -8.846 -5.159 23.801 1.00 84.00 93 LEU A CA 1
ATOM 717 C C . LEU A 1 93 ? -7.404 -5.239 24.318 1.00 84.00 93 LEU A C 1
ATOM 719 O O . LEU A 1 93 ? -6.738 -6.249 24.101 1.00 84.00 93 LEU A O 1
ATOM 723 N N . THR A 1 94 ? -6.931 -4.212 25.028 1.00 85.12 94 THR A N 1
ATOM 724 C CA . THR A 1 94 ? -5.603 -4.233 25.655 1.00 85.12 94 THR A CA 1
ATOM 725 C C . THR A 1 94 ? -5.515 -5.345 26.699 1.00 85.12 94 THR A C 1
ATOM 727 O O . THR A 1 94 ? -4.542 -6.088 26.696 1.00 85.12 94 THR A O 1
ATOM 730 N N . ALA A 1 95 ? -6.539 -5.518 27.540 1.00 83.50 95 ALA A N 1
ATOM 731 C CA . ALA A 1 95 ? -6.553 -6.558 28.568 1.00 83.50 95 ALA A CA 1
ATOM 732 C C . ALA A 1 95 ? -6.548 -7.983 27.986 1.00 83.50 95 ALA A C 1
ATOM 734 O O . ALA A 1 95 ? -5.898 -8.864 28.536 1.00 83.50 95 ALA A O 1
ATOM 735 N N . ARG A 1 96 ? -7.254 -8.222 26.872 1.00 80.00 96 ARG A N 1
ATOM 736 C CA . ARG A 1 96 ? -7.361 -9.561 26.264 1.00 80.00 96 ARG A CA 1
ATOM 737 C C . ARG A 1 96 ? -6.246 -9.889 25.277 1.00 80.00 96 ARG A C 1
ATOM 739 O O . ARG A 1 96 ? -5.838 -11.037 25.174 1.00 80.00 96 ARG A O 1
ATOM 746 N N . SER A 1 97 ? -5.827 -8.913 24.475 1.00 76.88 97 SER A N 1
ATOM 747 C CA . SER A 1 97 ? -4.913 -9.123 23.342 1.00 76.88 97 SER A CA 1
ATOM 748 C C . SER A 1 97 ? -3.539 -8.481 23.542 1.00 76.88 97 SER A C 1
ATOM 750 O O . SER A 1 97 ? -2.659 -8.698 22.717 1.00 76.88 97 SER A O 1
ATOM 752 N N . GLY A 1 98 ? -3.357 -7.640 24.567 1.00 78.06 98 GLY A N 1
ATOM 753 C CA . GLY A 1 98 ? -2.121 -6.882 24.800 1.00 78.06 98 GLY A CA 1
ATOM 754 C C . GLY A 1 98 ? -1.868 -5.746 23.800 1.00 78.06 98 GLY A C 1
ATOM 755 O O . GLY A 1 98 ? -0.855 -5.057 23.885 1.00 78.06 98 GLY A O 1
ATOM 756 N N . ILE A 1 99 ? -2.770 -5.520 22.837 1.00 79.06 99 ILE A N 1
ATOM 757 C CA . ILE A 1 99 ? -2.557 -4.552 21.755 1.00 79.06 99 ILE A CA 1
ATOM 758 C C . ILE A 1 99 ? -3.074 -3.182 22.173 1.00 79.06 99 ILE A C 1
ATOM 760 O O . ILE A 1 99 ? -4.280 -2.927 22.194 1.00 79.06 99 ILE A O 1
ATOM 764 N N . VAL A 1 100 ? -2.140 -2.263 22.407 1.00 79.50 100 VAL A N 1
ATOM 765 C CA . VAL A 1 100 ? -2.454 -0.852 22.621 1.00 79.50 100 VAL A CA 1
ATOM 766 C C . VAL A 1 100 ? -2.843 -0.219 21.287 1.00 79.50 100 VAL A C 1
ATOM 768 O O . VAL A 1 100 ? -2.077 -0.203 20.323 1.00 79.50 100 VAL A O 1
ATOM 771 N N . THR A 1 101 ? -4.060 0.313 21.216 1.00 80.06 101 THR A N 1
ATOM 772 C CA . THR A 1 101 ? -4.575 0.997 20.024 1.00 80.06 101 THR A CA 1
ATOM 773 C C . THR A 1 101 ? -4.974 2.423 20.365 1.00 80.06 101 THR A C 1
ATOM 775 O O . THR A 1 101 ? -5.377 2.718 21.485 1.00 80.06 101 THR A O 1
ATOM 778 N N . SER A 1 102 ? -4.875 3.339 19.402 1.00 84.06 102 SER A N 1
ATOM 779 C CA . SER A 1 102 ? -5.391 4.697 19.574 1.00 84.06 102 SER A CA 1
ATOM 780 C C . SER A 1 102 ? -6.893 4.750 19.271 1.00 84.06 102 SER A C 1
ATOM 782 O O . SER A 1 102 ? -7.405 3.986 18.447 1.00 84.06 102 SER A O 1
ATOM 784 N N . ARG A 1 103 ? -7.613 5.703 19.880 1.00 85.38 103 ARG A N 1
ATOM 785 C CA . ARG A 1 103 ? -9.040 5.950 19.599 1.00 85.38 103 ARG A CA 1
ATOM 786 C C . ARG A 1 103 ? -9.372 6.021 18.096 1.00 85.38 103 ARG A C 1
ATOM 788 O O . ARG A 1 103 ? -10.313 5.337 17.689 1.00 85.38 103 ARG A O 1
ATOM 795 N N . PRO A 1 104 ? -8.648 6.784 17.250 1.00 83.75 104 PRO A N 1
ATOM 796 C CA . PRO A 1 104 ? -8.955 6.833 15.821 1.00 83.75 104 PRO A CA 1
ATOM 797 C C . PRO A 1 104 ? -8.648 5.512 15.101 1.00 83.75 104 PRO A C 1
ATOM 799 O O . PRO A 1 104 ? -9.350 5.161 14.155 1.00 83.75 104 PRO A O 1
ATOM 802 N N . ALA A 1 105 ? -7.650 4.738 15.544 1.00 83.38 105 ALA A N 1
ATOM 803 C CA . ALA A 1 105 ? -7.396 3.406 14.993 1.00 83.38 105 ALA A CA 1
ATOM 804 C C . ALA A 1 105 ? -8.551 2.441 15.299 1.00 83.38 105 ALA A C 1
ATOM 806 O O . ALA A 1 105 ? -9.005 1.737 14.396 1.00 83.38 105 ALA A O 1
ATOM 807 N N . MET A 1 106 ? -9.069 2.471 16.531 1.00 85.31 106 MET A N 1
ATOM 808 C CA . MET A 1 106 ? -10.237 1.689 16.938 1.00 85.31 106 MET A CA 1
ATOM 809 C C . MET A 1 106 ? -11.491 2.095 16.151 1.00 85.31 106 MET A C 1
ATOM 811 O O . MET A 1 106 ? -12.178 1.235 15.612 1.00 85.31 106 MET A O 1
ATOM 815 N N . GLN A 1 107 ? -11.766 3.395 15.995 1.00 85.44 107 GLN A N 1
ATOM 816 C CA . GLN A 1 107 ? -12.910 3.864 15.198 1.00 85.44 107 GLN A CA 1
ATOM 817 C C . GLN A 1 107 ? -12.817 3.431 13.729 1.00 85.44 107 GLN A C 1
ATOM 819 O O . GLN A 1 107 ? -13.786 2.908 13.181 1.00 85.44 107 GLN A O 1
ATOM 824 N N . ARG A 1 108 ? -11.643 3.573 13.098 1.00 85.38 108 ARG A N 1
ATOM 825 C CA . ARG A 1 108 ? -11.415 3.074 11.731 1.00 85.38 108 ARG A CA 1
ATOM 826 C C . ARG A 1 108 ? -11.561 1.556 11.639 1.00 85.38 108 ARG A C 1
ATOM 828 O O . ARG A 1 108 ? -11.996 1.048 10.612 1.00 85.38 108 ARG A O 1
ATOM 835 N N . ALA A 1 109 ? -11.167 0.812 12.671 1.00 85.00 109 ALA A N 1
ATOM 836 C CA . ALA A 1 109 ? -11.373 -0.631 12.713 1.00 85.00 109 ALA A CA 1
ATOM 837 C C . ALA A 1 109 ? -12.858 -0.993 12.806 1.00 85.00 109 ALA A C 1
ATOM 839 O O . ALA A 1 109 ? -13.315 -1.797 12.005 1.00 85.00 109 ALA A O 1
ATOM 840 N N . LEU A 1 110 ? -13.616 -0.357 13.700 1.00 85.44 110 LEU A N 1
ATOM 841 C CA . LEU A 1 110 ? -15.060 -0.569 13.830 1.00 85.44 110 LEU A CA 1
ATOM 842 C C . LEU A 1 110 ? -15.801 -0.255 12.525 1.00 85.44 110 LEU A C 1
ATOM 844 O O . LEU A 1 110 ? -16.601 -1.069 12.074 1.00 85.44 110 LEU A O 1
ATOM 848 N N . HIS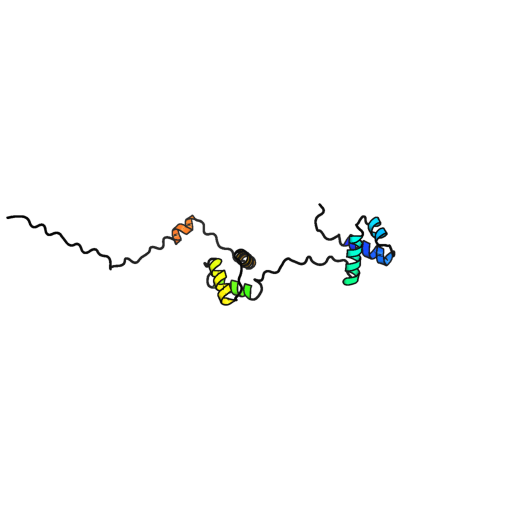 A 1 111 ? -15.454 0.857 11.869 1.00 84.81 111 HIS A N 1
ATOM 849 C CA . HIS A 1 111 ? -16.024 1.223 10.572 1.00 84.81 111 HIS A CA 1
ATOM 850 C C . HIS A 1 111 ? -15.708 0.184 9.484 1.00 84.81 111 HIS A C 1
ATOM 852 O O . HIS A 1 111 ? -16.598 -0.238 8.754 1.00 84.81 111 HIS A O 1
ATOM 858 N N . ARG A 1 112 ? -14.457 -0.298 9.406 1.00 83.56 112 ARG A N 1
ATOM 859 C CA . ARG A 1 112 ? -14.070 -1.380 8.476 1.00 83.56 112 ARG A CA 1
ATOM 860 C C . ARG A 1 112 ? -14.805 -2.695 8.746 1.00 83.56 112 ARG A C 1
ATOM 862 O O . ARG A 1 112 ? -14.970 -3.485 7.827 1.00 83.56 112 ARG A O 1
ATOM 869 N N . LEU A 1 113 ? -15.208 -2.944 9.992 1.00 83.25 113 LEU A N 1
ATOM 870 C CA . LEU A 1 113 ? -15.962 -4.135 10.390 1.00 83.25 113 LEU A CA 1
ATOM 871 C C . LEU A 1 113 ? -17.480 -3.971 10.202 1.00 83.25 113 LEU A C 1
ATOM 873 O O . LEU A 1 113 ? -18.210 -4.917 10.484 1.00 83.25 113 LEU A O 1
ATOM 877 N N . GLY A 1 114 ? -17.943 -2.811 9.722 1.00 81.38 114 GLY A N 1
ATOM 878 C CA . GLY A 1 114 ? -19.356 -2.533 9.456 1.00 81.38 114 GLY A CA 1
ATOM 879 C C . GLY A 1 114 ? -20.154 -2.058 10.672 1.00 81.38 114 GLY A C 1
ATOM 880 O O . GLY A 1 114 ? -21.372 -1.927 10.586 1.00 81.38 114 GLY A O 1
ATOM 881 N N . PHE A 1 115 ? -19.508 -1.775 11.806 1.00 81.81 115 PHE A N 1
ATOM 882 C CA . PHE A 1 115 ? -20.208 -1.261 12.980 1.00 81.81 115 PHE A CA 1
ATOM 883 C C . PHE A 1 115 ? -20.433 0.246 12.852 1.00 81.81 115 PHE A C 1
ATOM 885 O O . PHE A 1 115 ? -19.485 1.033 12.809 1.00 81.81 115 PHE A O 1
ATOM 892 N N . SER A 1 116 ? -21.702 0.645 12.851 1.00 71.06 116 SER A N 1
ATOM 893 C CA . SER A 1 116 ? -22.123 2.040 12.945 1.00 71.06 116 SER A CA 1
ATOM 894 C C . SER A 1 116 ? -22.921 2.243 14.227 1.00 71.06 116 SER A C 1
ATOM 896 O O . SER A 1 116 ? -23.789 1.441 14.573 1.00 71.06 116 SER A O 1
ATOM 898 N N . HIS A 1 117 ? -22.626 3.315 14.960 1.00 69.00 117 HIS A N 1
ATOM 899 C CA . HIS A 1 117 ? -23.401 3.658 16.143 1.00 69.00 117 HIS A CA 1
ATOM 900 C C . HIS A 1 117 ? -24.714 4.311 15.708 1.00 69.00 117 HIS A C 1
ATOM 902 O O . HIS A 1 117 ? -24.717 5.424 15.173 1.00 69.00 117 HIS A O 1
ATOM 908 N N . LYS A 1 118 ? -25.841 3.645 15.977 1.00 66.19 118 LYS A N 1
ATOM 909 C CA . LYS A 1 118 ? -27.166 4.209 15.710 1.00 66.19 118 LYS A CA 1
ATOM 910 C C . LYS A 1 118 ? -27.341 5.496 16.514 1.00 66.19 118 LYS A C 1
ATOM 912 O O . LYS A 1 118 ? -27.410 5.491 17.743 1.00 66.19 118 LYS A O 1
ATOM 917 N N . LYS A 1 119 ? -27.432 6.628 15.816 1.00 65.38 119 LYS A N 1
ATOM 918 C CA . LYS A 1 119 ? -27.719 7.917 16.445 1.00 65.38 119 LYS A CA 1
ATOM 919 C C . LYS A 1 119 ? -29.198 7.946 16.821 1.00 65.38 119 LYS A C 1
ATOM 921 O O . LYS A 1 119 ? -30.067 8.039 15.962 1.00 65.38 119 LYS A O 1
ATOM 926 N N . VAL A 1 120 ? -29.487 7.836 18.113 1.00 67.50 120 VAL A N 1
ATOM 927 C CA . VAL A 1 120 ? -30.849 8.007 18.624 1.00 67.50 120 VAL A CA 1
ATOM 928 C C . VAL A 1 120 ? -31.171 9.509 18.607 1.00 67.50 120 VAL A C 1
ATOM 930 O O . VAL A 1 120 ? -30.390 10.284 19.171 1.00 67.50 120 VAL A O 1
ATOM 933 N N . PRO A 1 121 ? -32.266 9.955 17.961 1.00 63.50 121 PRO A N 1
ATOM 934 C CA . PRO A 1 121 ? -32.633 11.366 17.934 1.00 63.50 121 PRO A CA 1
ATOM 935 C C . PRO A 1 121 ? -32.840 11.889 19.358 1.00 63.50 121 PRO A C 1
ATOM 937 O O . PRO A 1 121 ? -33.347 11.179 20.227 1.00 63.50 121 PRO A O 1
ATOM 940 N N . HIS A 1 122 ? -32.447 13.142 19.599 1.00 66.06 122 HIS A N 1
ATOM 941 C CA . HIS A 1 122 ? -32.391 13.748 20.936 1.00 66.06 122 HIS A CA 1
ATOM 942 C C . HIS A 1 122 ? -33.709 13.604 21.721 1.00 66.06 122 HIS A C 1
ATOM 944 O O . HIS A 1 122 ? -33.695 13.314 22.916 1.00 66.06 122 HIS A O 1
ATOM 950 N N . ARG A 1 123 ? -34.852 13.682 21.023 1.00 62.97 123 ARG A N 1
ATOM 951 C CA . ARG A 1 123 ? -36.200 13.527 21.603 1.00 62.97 123 ARG A CA 1
ATOM 952 C C . ARG A 1 123 ? -36.434 12.156 22.260 1.00 62.97 123 ARG A C 1
ATOM 954 O O . ARG A 1 123 ? -37.157 12.066 23.243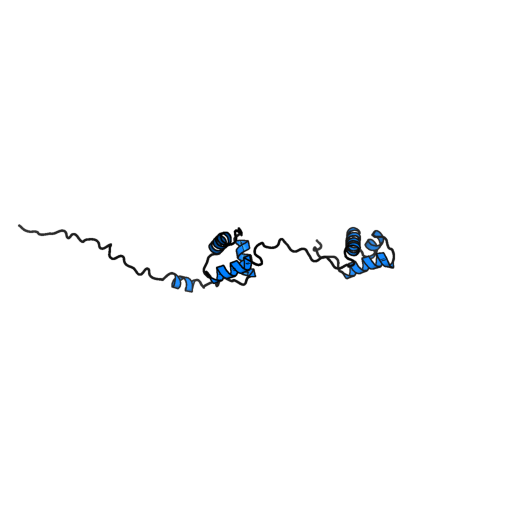 1.00 62.97 123 ARG A O 1
ATOM 961 N N . LEU A 1 124 ? -35.796 11.095 21.758 1.00 60.78 124 LEU A N 1
ATOM 962 C CA . LEU A 1 124 ? -35.904 9.737 22.309 1.00 60.78 124 LEU A CA 1
ATOM 963 C C . LEU A 1 124 ? -34.896 9.467 23.445 1.00 60.78 124 LEU A C 1
ATOM 965 O O . LEU A 1 124 ? -35.081 8.519 24.206 1.00 60.78 124 LEU A O 1
ATOM 969 N N . ARG A 1 125 ? -33.845 10.289 23.598 1.00 55.62 125 ARG A N 1
ATOM 970 C CA . ARG A 1 125 ? -32.860 10.156 24.692 1.00 55.62 125 ARG A CA 1
ATOM 971 C C . ARG A 1 125 ? -33.428 10.574 26.048 1.00 55.62 125 ARG A C 1
ATOM 973 O O . ARG A 1 125 ? -33.197 9.866 27.024 1.00 55.62 125 ARG A O 1
ATOM 980 N N . ALA A 1 126 ? -34.211 11.654 26.092 1.00 56.59 126 ALA A N 1
ATOM 981 C CA . ALA A 1 126 ? -34.854 12.132 27.321 1.00 56.59 126 ALA A CA 1
ATOM 982 C C . ALA A 1 126 ? -35.756 11.059 27.966 1.00 56.59 126 ALA A C 1
ATOM 984 O O . ALA A 1 126 ? -35.763 10.901 29.181 1.00 56.59 126 ALA A O 1
ATOM 985 N N . ARG A 1 127 ? -36.431 10.238 27.147 1.00 54.69 127 ARG A N 1
ATOM 986 C CA . ARG A 1 127 ? -37.296 9.142 27.619 1.00 54.69 127 ARG A CA 1
ATOM 987 C C . ARG A 1 127 ? -36.535 7.955 28.227 1.00 54.69 127 ARG A C 1
ATOM 989 O O . ARG A 1 127 ? -37.077 7.286 29.094 1.00 54.69 127 ARG A O 1
ATOM 996 N N . ARG A 1 128 ? -35.292 7.684 27.805 1.00 54.72 128 ARG A N 1
ATOM 997 C CA . ARG A 1 128 ? -34.467 6.590 28.369 1.00 54.72 128 ARG A CA 1
ATOM 998 C C . ARG A 1 128 ? -33.757 6.972 29.670 1.00 54.72 128 ARG A C 1
ATOM 1000 O O . ARG A 1 128 ? -33.455 6.084 30.458 1.00 54.72 128 ARG A O 1
ATOM 1007 N N . ALA A 1 129 ? -33.492 8.260 29.891 1.00 54.12 129 ALA A N 1
ATOM 1008 C CA . ALA A 1 129 ? -32.916 8.759 31.143 1.00 54.12 129 ALA A CA 1
ATOM 1009 C C . ALA A 1 129 ? -33.937 8.788 32.297 1.00 54.12 129 ALA A C 1
ATOM 1011 O O . ALA A 1 129 ? -33.548 8.763 33.458 1.00 54.12 129 ALA A O 1
ATOM 1012 N N . ALA A 1 130 ? -35.235 8.781 31.984 1.00 49.03 130 ALA A N 1
ATOM 1013 C CA . ALA A 1 130 ? -36.331 8.774 32.949 1.00 49.03 130 ALA A CA 1
ATOM 1014 C C . ALA A 1 130 ? -36.698 7.356 33.435 1.00 49.03 130 ALA A C 1
ATOM 1016 O O . ALA A 1 130 ? -37.874 7.004 33.500 1.00 49.03 130 ALA A O 1
ATOM 1017 N N . LYS A 1 131 ? -35.711 6.515 33.766 1.00 46.81 131 LYS A N 1
ATOM 1018 C CA . LYS A 1 131 ? -35.995 5.344 34.607 1.00 46.81 131 LYS A CA 1
ATOM 1019 C C . LYS A 1 131 ? -36.083 5.878 36.042 1.00 46.81 131 LYS A C 1
ATOM 1021 O O . LYS A 1 131 ? -35.078 6.416 36.508 1.00 46.81 131 LYS A O 1
ATOM 1026 N N . PRO A 1 132 ? -37.239 5.826 36.725 1.00 42.88 132 PRO A N 1
ATOM 1027 C CA . PRO A 1 132 ? -37.326 6.378 38.068 1.00 42.88 132 PRO A CA 1
ATOM 1028 C C . PRO A 1 132 ? -36.408 5.559 38.979 1.00 42.88 132 PRO A C 1
ATOM 1030 O O . PRO A 1 132 ? -36.428 4.326 38.932 1.00 42.88 132 PRO A O 1
ATOM 1033 N N . LEU A 1 133 ? -35.595 6.237 39.795 1.00 48.03 133 LEU A N 1
ATOM 1034 C CA . LEU A 1 133 ? -34.993 5.634 40.982 1.00 48.03 133 LEU A CA 1
ATOM 1035 C C . LEU A 1 133 ? -36.137 5.270 41.937 1.00 48.03 133 LEU A C 1
ATOM 1037 O O . LEU A 1 133 ? -36.478 6.016 42.848 1.00 48.03 133 LEU A O 1
ATOM 1041 N N . ALA A 1 134 ? -36.775 4.131 41.694 1.00 46.78 134 ALA A N 1
ATOM 1042 C CA . ALA A 1 134 ? -37.659 3.510 42.655 1.00 46.78 134 ALA A CA 1
ATOM 1043 C C . ALA A 1 134 ? -36.791 2.703 43.621 1.00 46.78 134 ALA A C 1
ATOM 1045 O O . ALA A 1 134 ? -36.449 1.558 43.344 1.00 46.78 134 ALA A O 1
ATOM 1046 N N . GLN A 1 135 ? -36.412 3.341 44.726 1.00 52.56 135 GLN A N 1
ATOM 1047 C CA . GLN A 1 135 ? -36.441 2.746 46.062 1.00 52.56 135 GLN A CA 1
ATOM 1048 C C . GLN A 1 135 ? -36.235 3.864 47.084 1.00 52.56 135 GLN A C 1
ATOM 1050 O O . GLN A 1 135 ? -35.135 4.373 47.285 1.00 52.56 135 GLN A O 1
ATOM 1055 N N . ALA A 1 136 ? -37.342 4.268 47.703 1.00 46.50 136 ALA A N 1
ATOM 1056 C CA . ALA A 1 136 ? -37.327 5.059 48.917 1.00 46.50 136 ALA A CA 1
ATOM 1057 C C . ALA A 1 136 ? -36.648 4.235 50.021 1.00 46.50 136 ALA A C 1
ATOM 1059 O O . ALA A 1 136 ? -37.085 3.126 50.320 1.00 46.50 136 ALA A O 1
ATOM 1060 N N . CYS A 1 137 ? -35.582 4.767 50.620 1.00 43.97 137 CYS A N 1
ATOM 1061 C CA . CYS A 1 137 ? -35.014 4.221 51.848 1.00 43.97 137 CYS A CA 1
ATOM 1062 C C . CYS A 1 137 ? -36.012 4.452 52.999 1.00 43.97 137 CYS A C 1
ATOM 1064 O O . CYS A 1 137 ? -36.230 5.607 53.364 1.00 43.97 137 CYS A O 1
ATOM 1066 N N . PRO A 1 138 ? -36.569 3.410 53.644 1.00 50.81 138 PRO A N 1
ATOM 1067 C CA . PRO A 1 138 ? -37.487 3.581 54.775 1.00 50.81 138 PRO A CA 1
ATOM 1068 C C . PRO A 1 138 ? -36.777 4.007 56.077 1.00 50.81 138 PRO A C 1
ATOM 1070 O O . PRO A 1 138 ? -37.411 4.117 57.119 1.00 50.81 138 PRO A O 1
ATOM 1073 N N . ARG A 1 139 ? -35.457 4.244 56.046 1.00 45.97 139 ARG A N 1
ATOM 1074 C CA . ARG A 1 139 ? -34.631 4.522 57.235 1.00 45.97 139 ARG A CA 1
ATOM 1075 C C . ARG A 1 139 ? -34.466 6.004 57.586 1.00 45.97 139 ARG A C 1
ATOM 1077 O O . ARG A 1 139 ? -33.866 6.306 58.609 1.00 45.97 139 ARG A O 1
ATOM 1084 N N . CYS A 1 140 ? -34.991 6.917 56.770 1.00 43.69 140 CYS A N 1
ATOM 1085 C CA . CYS A 1 140 ? -34.900 8.362 56.996 1.00 43.69 140 CYS A CA 1
ATOM 1086 C C . CYS A 1 140 ? -36.291 8.966 57.238 1.00 43.69 140 CYS A C 1
ATOM 1088 O O . CYS A 1 140 ? -36.738 9.829 56.487 1.00 43.69 140 CYS A O 1
ATOM 1090 N N . ALA A 1 141 ? -36.994 8.500 58.270 1.00 44.91 141 ALA A N 1
ATOM 1091 C CA . ALA A 1 141 ? -38.121 9.237 58.833 1.00 44.91 141 ALA A CA 1
ATOM 1092 C C . ALA A 1 141 ? -37.585 10.137 59.964 1.00 44.91 141 ALA A C 1
ATOM 1094 O O . ALA A 1 141 ? -36.945 9.616 60.877 1.00 44.91 141 ALA A O 1
ATOM 1095 N N . PRO A 1 142 ? -37.788 11.466 59.936 1.00 47.84 142 PRO A N 1
ATOM 1096 C CA . PRO A 1 142 ? -37.421 12.316 61.061 1.00 47.84 142 PRO A CA 1
ATOM 1097 C C . PRO A 1 142 ? -38.402 12.090 62.221 1.00 47.84 142 PRO A C 1
ATOM 1099 O O . PRO A 1 142 ? -39.611 12.279 62.065 1.00 47.84 142 PRO A O 1
ATOM 1102 N N . GLU A 1 143 ? -37.883 11.695 63.387 1.00 45.84 143 GLU A N 1
ATOM 1103 C CA . GLU A 1 143 ? -38.647 11.652 64.637 1.00 45.84 143 GLU A CA 1
AT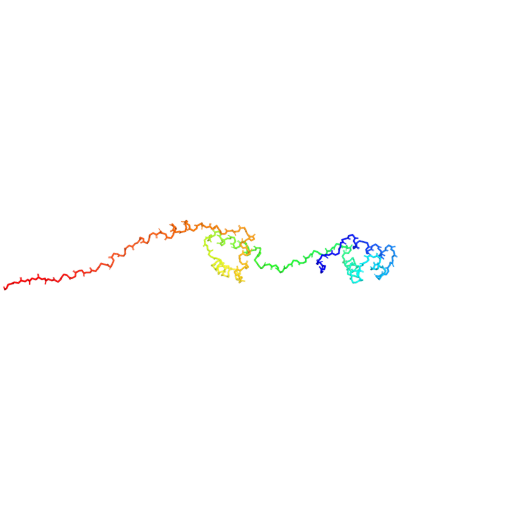OM 1104 C C . GLU A 1 143 ? -39.203 13.048 64.950 1.00 45.84 143 GLU A C 1
ATOM 1106 O O . GLU A 1 143 ? -38.471 13.991 65.257 1.00 45.84 143 GLU A O 1
ATOM 1111 N N . ARG A 1 144 ? -40.529 13.187 64.888 1.00 46.59 144 ARG A N 1
ATOM 1112 C CA . ARG A 1 144 ? -41.234 14.372 65.377 1.00 46.59 144 ARG A CA 1
ATOM 1113 C C . ARG A 1 144 ? -41.243 14.334 66.906 1.00 46.59 144 ARG A C 1
ATOM 1115 O O . ARG A 1 144 ? -42.134 13.734 67.498 1.00 46.59 144 ARG A O 1
ATOM 1122 N N . ARG A 1 145 ? -40.293 15.001 67.566 1.00 45.09 145 ARG A N 1
ATOM 1123 C CA . ARG A 1 145 ? -40.456 15.345 68.988 1.00 45.09 145 ARG A CA 1
ATOM 1124 C C . ARG A 1 145 ? -41.401 16.534 69.101 1.00 45.09 145 ARG A C 1
ATOM 1126 O O . ARG A 1 145 ? -41.029 17.675 68.839 1.00 45.09 145 ARG A O 1
ATOM 1133 N N . GLY A 1 146 ? -42.648 16.232 69.451 1.00 42.66 146 GLY A N 1
ATOM 1134 C CA . GLY A 1 146 ? -43.657 17.218 69.809 1.00 42.66 146 GLY A CA 1
ATOM 1135 C C . GLY A 1 146 ? -43.223 18.006 71.043 1.00 42.66 146 GLY A C 1
ATOM 1136 O O . GLY A 1 146 ? -42.916 17.437 72.087 1.00 42.66 146 GLY A O 1
ATOM 1137 N N . ARG A 1 147 ? -43.200 19.332 70.912 1.00 43.25 147 ARG A N 1
ATOM 1138 C CA . ARG A 1 147 ? -43.118 20.267 72.033 1.00 43.25 147 ARG A CA 1
ATOM 1139 C C . ARG A 1 147 ? -44.480 20.256 72.727 1.00 43.25 147 ARG A C 1
ATOM 1141 O O . ARG A 1 147 ? -45.445 20.779 72.179 1.00 43.25 147 ARG A O 1
ATOM 1148 N N . ALA A 1 148 ? -44.557 19.633 73.900 1.00 45.91 148 ALA A N 1
ATOM 1149 C CA . ALA A 1 148 ? -45.728 19.713 74.760 1.00 45.91 148 ALA A CA 1
ATOM 1150 C C . ALA A 1 148 ? -45.937 21.175 75.179 1.00 45.91 148 ALA A C 1
ATOM 1152 O O . ALA A 1 148 ? -45.131 21.748 75.910 1.00 45.91 148 ALA A O 1
ATOM 1153 N N . ALA A 1 149 ? -47.002 21.784 74.669 1.00 45.28 149 ALA A N 1
ATOM 1154 C CA . ALA A 1 149 ? -47.588 22.979 75.241 1.00 45.28 149 ALA A CA 1
ATOM 1155 C C . ALA A 1 149 ? -48.757 22.513 76.110 1.00 45.28 149 ALA A C 1
ATOM 1157 O O . ALA A 1 149 ? -49.807 22.150 75.589 1.00 45.28 149 ALA A O 1
ATOM 1158 N N . ALA A 1 150 ? -48.564 22.507 77.425 1.00 45.47 150 ALA A N 1
ATOM 1159 C CA . ALA A 1 150 ? -49.666 22.535 78.372 1.00 45.47 150 ALA A CA 1
ATOM 1160 C C . ALA A 1 150 ? -49.534 23.836 79.163 1.00 45.47 150 ALA A C 1
ATOM 1162 O O . ALA A 1 150 ? -48.521 24.103 79.807 1.00 45.47 150 ALA A O 1
ATOM 1163 N N . ARG A 1 151 ? -50.539 24.685 78.979 1.00 39.34 151 ARG A N 1
ATOM 1164 C CA . ARG A 1 151 ? -50.761 25.954 79.662 1.00 39.34 151 ARG A CA 1
ATOM 1165 C C . ARG A 1 151 ? -51.725 25.684 80.821 1.00 39.34 151 ARG A C 1
ATOM 1167 O O . ARG A 1 151 ? -52.584 24.822 80.652 1.00 39.34 151 ARG A O 1
ATOM 1174 N N . LEU A 1 152 ? -51.668 26.565 81.825 1.00 39.81 152 LEU A N 1
ATOM 1175 C CA . LEU A 1 152 ? -52.727 26.949 82.784 1.00 39.81 152 LEU A CA 1
ATOM 1176 C C . LEU A 1 152 ? -52.653 26.286 84.181 1.00 39.81 152 LEU A C 1
ATOM 1178 O O . LEU A 1 152 ? -52.033 25.236 84.306 1.00 39.81 152 LEU A O 1
ATOM 1182 N N .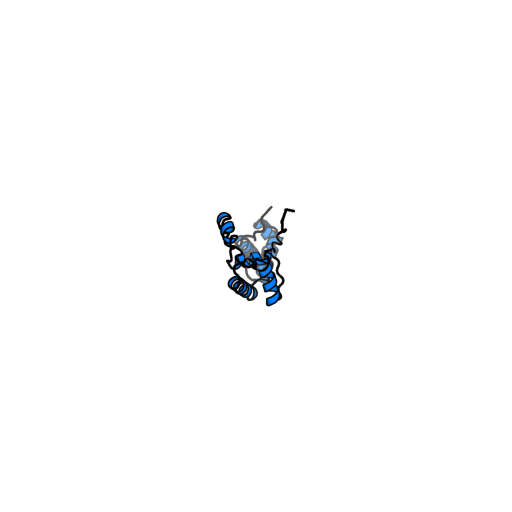 PRO A 1 153 ? -53.179 26.994 85.205 1.00 55.38 153 PRO A N 1
ATOM 1183 C CA . PRO A 1 153 ? -52.432 27.570 86.337 1.00 55.38 153 PRO A CA 1
ATOM 1184 C C . PRO A 1 153 ? -52.195 26.644 87.530 1.00 55.38 153 PRO A C 1
ATOM 1186 O O . PRO A 1 153 ? -52.992 25.702 87.727 1.00 55.38 153 PRO A O 1
#

InterPro domains:
  IPR001523 Paired domain [PS51057] (1-113)
  IPR009057 Homedomain-like superfamily [SSF46689] (4-114)
  IPR011991 ArsR-like helix-turn-helix domain [cd00090] (12-63)
  IPR036388 Winged helix-like DNA-binding domain superfamily [G3DSA:1.10.10.10] (1-54)